Protein AF-A0A1G9ICM3-F1 (afdb_monomer)

InterPro domains:
  IPR007278 Domain of unknown function DUF397 [PF04149] (7-60)

Secondary structure (DSSP, 8-state):
---BPPPEE-GGG-SSTTS--EEEEEETTEEEEEETT-SSS--EEE--HHHHHHHHHHHHHH-

Solvent-accessible surface area (backbone atoms only — not comparable to full-atom values): 3798 Å² total; per-residue (Å²): 131,85,55,64,55,71,79,42,72,46,87,84,16,64,92,56,97,86,43,65,45,42,30,38,29,40,44,69,86,32,41,31,41,34,45,74,83,37,85,86,73,52,57,77,44,79,40,57,62,68,60,49,51,51,48,52,52,50,45,72,77,75,105

Radius of gyration: 12.42 Å; Cα contacts (8 Å, |Δi|>4): 87; chains: 1; bounding box: 30×17×34 Å

pLDDT: mean 85.97, std 11.56, range [56.5, 97.12]

Sequence (63 aa):
MSTTGPWRKSSRSGGNQNNSCVEVRLSDGAPQVSHSKLPEDRPIVTVGSATYTGLLAWVKDHG

Mean predicted aligned error: 5.34 Å

Foldseek 3Di:
DKDKDDKDWDPQQDDDPPGQGKIWIAINNWIWIWGPVPPPCIDTDTDHPVRVVVVVVVVVVPD

Organism: NCBI:txid380244

Structure (mmCIF, N/CA/C/O backbone):
data_AF-A0A1G9ICM3-F1
#
_entry.id   AF-A0A1G9ICM3-F1
#
loop_
_atom_site.group_PDB
_atom_site.id
_atom_site.type_symbol
_atom_site.label_atom_id
_atom_site.label_alt_id
_atom_site.label_comp_id
_atom_site.label_asym_id
_atom_site.label_entity_id
_atom_site.label_seq_id
_atom_site.pdbx_PDB_ins_code
_atom_site.Cartn_x
_atom_site.Cartn_y
_atom_site.Cartn_z
_atom_site.occupancy
_atom_site.B_iso_or_equiv
_atom_site.auth_seq_id
_atom_site.auth_comp_id
_atom_site.auth_asym_id
_atom_site.auth_atom_id
_atom_site.pdbx_PDB_model_num
ATOM 1 N N . MET A 1 1 ? -10.600 9.021 -14.955 1.00 58.31 1 MET A N 1
ATOM 2 C CA . MET A 1 1 ? -9.183 9.329 -14.669 1.00 58.31 1 MET A CA 1
ATOM 3 C C . MET A 1 1 ? -8.816 8.584 -13.404 1.00 58.31 1 MET A C 1
ATOM 5 O O . MET A 1 1 ? -9.527 8.752 -12.420 1.00 58.31 1 MET A O 1
ATOM 9 N N . SER A 1 2 ? -7.79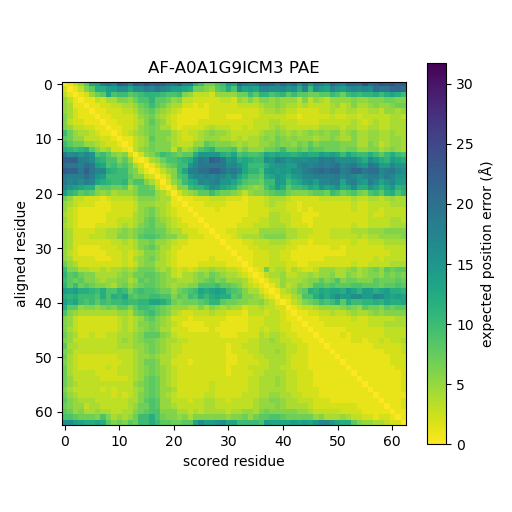0 7.737 -13.438 1.00 69.94 2 SER A N 1
ATOM 10 C CA . SER A 1 2 ? -7.327 7.048 -12.233 1.00 69.94 2 SER A CA 1
ATOM 11 C C . SER A 1 2 ? -6.735 8.051 -11.241 1.00 69.94 2 SER A C 1
ATOM 13 O O . SER A 1 2 ? -5.913 8.885 -11.620 1.00 69.94 2 SER A O 1
ATOM 15 N N . THR A 1 3 ? -7.165 8.002 -9.981 1.00 88.81 3 THR A N 1
ATOM 16 C CA . THR A 1 3 ? -6.655 8.874 -8.914 1.00 88.81 3 THR A CA 1
ATOM 17 C C . THR A 1 3 ? -5.596 8.111 -8.135 1.00 88.81 3 THR A C 1
ATOM 19 O O . THR A 1 3 ? -5.903 7.297 -7.263 1.00 88.81 3 THR A O 1
ATOM 22 N N . THR A 1 4 ? -4.332 8.366 -8.466 1.00 95.06 4 THR A N 1
ATOM 23 C CA . THR A 1 4 ? -3.183 7.798 -7.752 1.00 95.06 4 THR A CA 1
ATOM 24 C C . THR A 1 4 ? -2.517 8.876 -6.910 1.00 95.06 4 THR A C 1
ATOM 26 O O . THR A 1 4 ? -2.042 9.881 -7.433 1.00 95.06 4 THR A O 1
ATOM 29 N N . GLY A 1 5 ? -2.491 8.672 -5.596 1.00 94.00 5 GLY A N 1
ATOM 30 C CA . GLY A 1 5 ? -1.805 9.544 -4.652 1.00 94.00 5 GLY A CA 1
ATOM 31 C C . GLY A 1 5 ? -0.285 9.327 -4.632 1.00 94.00 5 GLY A C 1
ATOM 32 O O . GLY A 1 5 ? 0.214 8.309 -5.124 1.00 94.00 5 GLY A O 1
ATOM 33 N N . PRO A 1 6 ? 0.473 10.262 -4.034 1.00 93.25 6 PRO A N 1
ATOM 34 C CA . PRO A 1 6 ? 1.918 10.125 -3.887 1.00 93.25 6 PRO A CA 1
ATOM 35 C C . PRO A 1 6 ? 2.283 8.992 -2.915 1.00 93.25 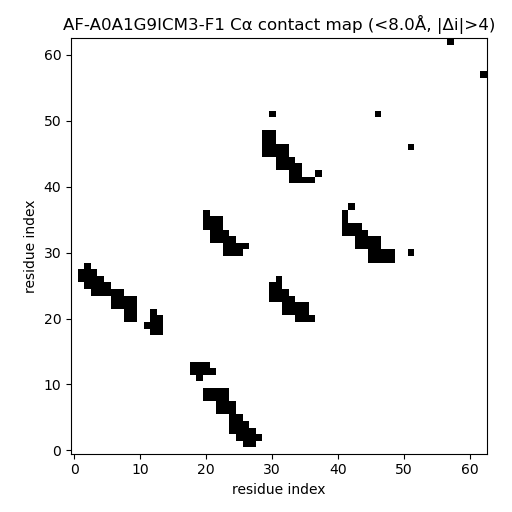6 PRO A C 1
ATOM 37 O O . PRO A 1 6 ? 1.523 8.669 -2.000 1.00 93.25 6 PRO A O 1
ATOM 40 N N . TRP A 1 7 ? 3.483 8.431 -3.078 1.00 92.19 7 TRP A N 1
ATOM 41 C CA . TRP A 1 7 ? 4.059 7.487 -2.120 1.00 92.19 7 TRP A CA 1
ATOM 42 C C . TRP A 1 7 ? 4.352 8.169 -0.776 1.00 92.19 7 TRP A C 1
ATOM 44 O O . TRP A 1 7 ? 4.876 9.281 -0.719 1.00 92.19 7 TRP A O 1
ATOM 54 N N . ARG A 1 8 ? 4.020 7.483 0.318 1.00 91.56 8 ARG A N 1
ATOM 55 C CA . ARG A 1 8 ? 4.302 7.876 1.701 1.00 91.56 8 ARG A CA 1
ATOM 56 C C . ARG A 1 8 ? 5.180 6.806 2.335 1.00 91.56 8 ARG A C 1
ATOM 58 O O . ARG A 1 8 ? 4.805 5.635 2.362 1.00 91.56 8 ARG A O 1
ATOM 65 N N . LYS A 1 9 ? 6.332 7.204 2.868 1.00 87.62 9 LYS A N 1
ATOM 66 C CA . LYS A 1 9 ? 7.216 6.302 3.608 1.00 87.62 9 LYS A CA 1
ATOM 67 C C . LYS A 1 9 ? 6.664 6.029 5.004 1.00 87.62 9 LYS A C 1
ATOM 69 O O . LYS A 1 9 ? 6.168 6.944 5.660 1.00 87.62 9 LYS A O 1
ATOM 74 N N . SER A 1 10 ? 6.756 4.780 5.455 1.00 84.81 10 SER A N 1
ATOM 75 C CA . SER A 1 10 ? 6.392 4.427 6.827 1.00 84.81 10 SER A CA 1
ATOM 76 C C . SER A 1 10 ? 7.339 5.096 7.828 1.00 84.81 10 SER A C 1
ATOM 78 O O . SER A 1 10 ? 8.554 5.113 7.633 1.00 84.81 10 SER A O 1
ATOM 80 N N . SER A 1 11 ? 6.807 5.590 8.949 1.00 80.81 11 SER A N 1
ATOM 81 C CA . SER A 1 11 ? 7.624 6.096 10.064 1.00 80.81 11 SER A CA 1
ATOM 82 C C . SER A 1 11 ? 8.487 5.003 10.705 1.00 80.81 11 SER A C 1
ATOM 84 O O . SER A 1 11 ? 9.512 5.301 11.313 1.00 80.81 11 SER A O 1
ATOM 86 N N . ARG A 1 12 ? 8.122 3.729 10.520 1.00 77.88 12 ARG A N 1
ATOM 87 C CA . ARG A 1 12 ? 8.896 2.562 10.972 1.00 77.88 12 ARG A CA 1
ATOM 88 C C . ARG A 1 12 ? 10.073 2.227 10.050 1.00 77.88 12 ARG A C 1
ATOM 90 O O . ARG A 1 12 ? 10.879 1.368 10.382 1.00 77.88 12 ARG A O 1
ATOM 97 N N . SER A 1 13 ? 10.200 2.899 8.903 1.00 75.62 13 SER A N 1
ATOM 98 C CA . SER A 1 13 ? 11.263 2.641 7.926 1.00 75.62 13 SER A CA 1
ATOM 99 C C . SER A 1 13 ? 12.616 3.267 8.259 1.00 75.62 13 SER A C 1
ATOM 101 O O . SER A 1 13 ? 13.533 3.040 7.481 1.00 75.62 13 SER A O 1
ATOM 103 N N . GLY A 1 14 ? 12.743 4.007 9.373 1.00 66.75 14 GLY A N 1
ATOM 104 C CA . GLY A 1 14 ? 13.972 4.595 9.937 1.00 66.75 14 GLY A CA 1
ATOM 105 C C . GLY A 1 14 ? 14.948 5.296 8.961 1.00 66.75 14 GLY A C 1
ATOM 106 O O . GLY A 1 14 ? 14.743 5.358 7.755 1.00 66.75 14 GLY A O 1
ATOM 107 N N . GLY A 1 15 ? 16.038 5.876 9.481 1.00 60.31 15 GLY A N 1
ATOM 108 C CA . GLY A 1 15 ? 16.990 6.671 8.675 1.00 60.31 15 GLY A CA 1
ATOM 109 C C . GLY A 1 15 ? 18.161 5.896 8.051 1.00 60.31 15 GLY A C 1
ATOM 110 O O . GLY A 1 15 ? 18.743 6.352 7.072 1.00 60.31 15 GLY A O 1
ATOM 111 N N . ASN A 1 16 ? 18.511 4.724 8.593 1.00 60.59 16 ASN A N 1
ATOM 112 C CA . ASN A 1 16 ? 19.699 3.972 8.177 1.00 60.59 16 ASN A CA 1
ATOM 113 C C . ASN A 1 16 ? 19.442 2.993 7.023 1.00 60.59 16 ASN A C 1
ATOM 115 O O . ASN A 1 16 ? 18.353 2.438 6.866 1.00 60.59 16 ASN A O 1
ATOM 119 N N . GLN A 1 17 ? 20.510 2.705 6.271 1.00 56.50 17 GLN A N 1
ATOM 120 C CA . GLN A 1 17 ? 20.528 1.813 5.104 1.00 56.50 17 GLN A CA 1
ATOM 121 C C . GLN A 1 17 ? 20.130 0.357 5.405 1.00 56.50 17 GLN A C 1
ATOM 123 O O . GLN A 1 17 ? 19.853 -0.383 4.469 1.00 56.50 17 GLN A O 1
ATOM 128 N N . ASN A 1 18 ? 19.987 -0.044 6.672 1.00 60.50 18 ASN A N 1
ATOM 129 C CA . ASN A 1 18 ? 19.540 -1.386 7.069 1.00 60.50 18 ASN A CA 1
ATOM 130 C C . ASN A 1 18 ? 18.041 -1.477 7.404 1.00 60.50 18 ASN A C 1
ATOM 132 O O . ASN A 1 18 ? 17.556 -2.556 7.722 1.00 60.50 18 ASN A O 1
ATOM 136 N N . ASN A 1 19 ? 17.284 -0.379 7.322 1.00 65.50 19 ASN A N 1
ATOM 137 C CA . ASN A 1 19 ? 15.869 -0.405 7.690 1.00 65.50 19 ASN A CA 1
ATOM 138 C C . ASN A 1 19 ? 14.948 -0.891 6.562 1.00 65.50 19 ASN A C 1
ATOM 140 O O . ASN A 1 19 ? 15.246 -0.744 5.371 1.00 65.50 19 ASN A O 1
ATOM 144 N N . SER A 1 20 ? 13.786 -1.418 6.949 1.00 66.62 20 SER A N 1
ATOM 145 C CA . SER A 1 20 ? 12.708 -1.842 6.054 1.00 66.62 20 SER A CA 1
ATOM 146 C C . SER A 1 20 ? 12.100 -0.635 5.337 1.00 66.62 20 SER A C 1
ATOM 148 O O . SER A 1 20 ? 11.236 0.046 5.881 1.00 66.62 20 SER A O 1
ATOM 150 N N . CYS A 1 21 ? 12.558 -0.329 4.120 1.00 81.75 21 CYS A N 1
ATOM 151 C CA . CYS A 1 21 ? 12.104 0.828 3.339 1.00 81.75 21 CYS A CA 1
ATOM 152 C C . CYS A 1 21 ? 10.761 0.567 2.645 1.00 81.75 21 CYS A C 1
ATOM 154 O O . CYS A 1 21 ? 10.709 0.321 1.439 1.00 81.75 21 CYS A O 1
ATOM 156 N N . VAL A 1 22 ? 9.686 0.571 3.426 1.00 89.19 22 VAL A N 1
ATOM 157 C CA . VAL A 1 22 ? 8.317 0.327 2.968 1.00 89.19 22 VAL A CA 1
ATOM 158 C C . VAL A 1 22 ? 7.623 1.662 2.712 1.00 89.19 22 VAL A C 1
ATOM 160 O O . VAL A 1 22 ? 7.656 2.573 3.544 1.00 89.19 22 VAL A O 1
ATOM 163 N N . GLU A 1 23 ? 6.967 1.766 1.564 1.00 91.75 23 GLU A N 1
ATOM 164 C CA . GLU A 1 23 ? 6.157 2.917 1.177 1.00 91.75 23 GLU A CA 1
ATOM 165 C C . GLU A 1 23 ? 4.756 2.470 0.766 1.00 91.75 23 GLU A C 1
ATOM 167 O O . GLU A 1 23 ? 4.566 1.372 0.237 1.00 91.75 23 GLU A O 1
ATOM 172 N N . VAL A 1 24 ? 3.777 3.342 0.992 1.00 94.25 24 VAL A N 1
ATOM 173 C CA . VAL A 1 24 ? 2.370 3.094 0.671 1.00 94.25 24 VAL A CA 1
ATOM 174 C C . VAL A 1 24 ? 1.795 4.264 -0.118 1.00 94.25 24 VAL A C 1
ATOM 176 O O . VAL A 1 24 ? 2.148 5.416 0.130 1.00 94.25 24 VA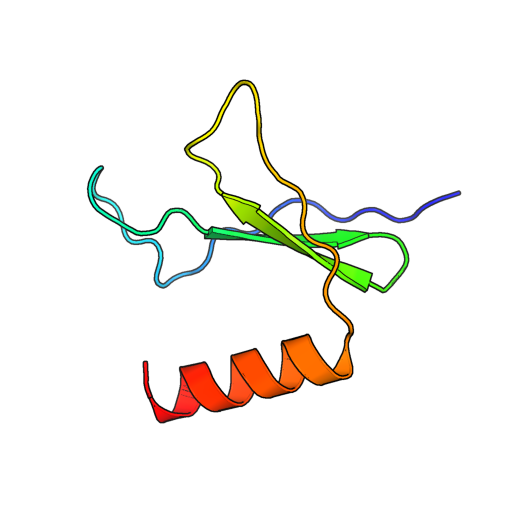L A O 1
ATOM 179 N N . ARG A 1 25 ? 0.890 3.989 -1.056 1.00 94.69 25 ARG A N 1
ATOM 180 C CA . ARG A 1 25 ? 0.028 4.995 -1.691 1.00 94.69 25 ARG A CA 1
ATOM 181 C C . ARG A 1 25 ? -1.406 4.488 -1.802 1.00 94.69 25 ARG A C 1
ATOM 183 O O . ARG A 1 25 ? -1.657 3.296 -1.647 1.00 94.69 25 ARG A O 1
ATOM 190 N N . LEU A 1 26 ? -2.330 5.385 -2.127 1.00 95.50 26 LEU A N 1
ATOM 191 C CA . LEU A 1 26 ? -3.656 5.016 -2.621 1.00 95.50 26 LEU A CA 1
ATOM 192 C C . LEU A 1 26 ? -3.663 5.120 -4.146 1.00 95.50 26 LEU A C 1
ATOM 194 O O . LEU A 1 26 ? -3.225 6.131 -4.689 1.00 95.50 26 LEU A O 1
ATOM 198 N N . SER A 1 27 ? -4.153 4.088 -4.821 1.00 95.50 27 SER A N 1
ATOM 199 C CA . SER A 1 27 ? -4.331 4.041 -6.272 1.00 95.50 27 SER A CA 1
ATOM 200 C C . SER A 1 27 ? -5.746 3.565 -6.550 1.00 95.50 27 SER A C 1
ATOM 202 O O . SER A 1 27 ? -6.082 2.437 -6.206 1.00 95.50 27 SER A O 1
ATOM 204 N N . ASP A 1 28 ? -6.585 4.429 -7.116 1.00 93.12 28 ASP A N 1
ATOM 205 C CA . ASP A 1 28 ? -7.981 4.106 -7.452 1.00 93.12 28 ASP A CA 1
ATOM 206 C C . ASP A 1 28 ? -8.781 3.542 -6.266 1.00 93.12 28 ASP A C 1
ATOM 208 O O . ASP A 1 28 ? -9.565 2.607 -6.389 1.00 93.12 28 ASP A O 1
ATOM 212 N N . GLY A 1 29 ? -8.552 4.114 -5.079 1.00 90.62 29 G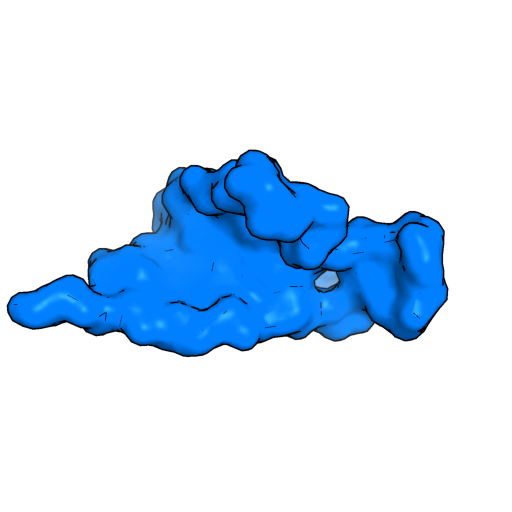LY A N 1
ATOM 213 C CA . GLY A 1 29 ? -9.211 3.706 -3.835 1.00 90.62 29 GLY A CA 1
ATOM 214 C C . GLY A 1 29 ? -8.620 2.457 -3.171 1.00 90.62 29 GLY A C 1
ATOM 215 O O . GLY A 1 29 ? -8.997 2.148 -2.041 1.00 90.62 29 GLY A O 1
ATOM 216 N N . ALA A 1 30 ? -7.664 1.779 -3.810 1.00 94.50 30 ALA A N 1
ATOM 217 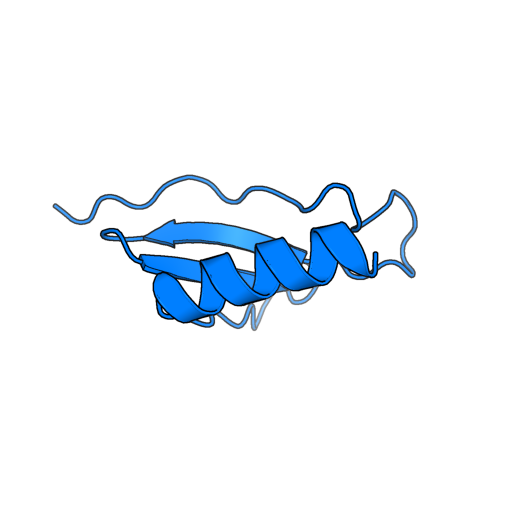C CA . ALA A 1 30 ? -6.973 0.627 -3.246 1.00 94.50 30 ALA A CA 1
ATOM 218 C C . ALA A 1 30 ? -5.600 1.018 -2.658 1.00 94.50 30 ALA A C 1
ATOM 220 O O . ALA A 1 30 ? -4.812 1.714 -3.314 1.00 94.50 30 ALA A O 1
ATOM 221 N N . PRO A 1 31 ? -5.269 0.569 -1.435 1.00 96.25 31 PRO A N 1
ATOM 222 C CA . PRO A 1 31 ? -3.916 0.655 -0.902 1.00 96.25 31 PRO A CA 1
ATOM 223 C C . PRO A 1 31 ? -2.920 -0.131 -1.759 1.00 96.25 31 PRO A C 1
ATOM 225 O O . PRO A 1 31 ? -3.142 -1.293 -2.097 1.00 96.25 31 PRO A O 1
ATOM 228 N N . GLN A 1 32 ? -1.786 0.489 -2.066 1.00 96.12 32 GLN A N 1
ATOM 229 C CA . GLN A 1 32 ? -0.650 -0.162 -2.706 1.00 96.12 32 GLN A CA 1
ATOM 230 C C . GLN A 1 32 ? 0.582 -0.041 -1.824 1.00 96.12 32 GLN A C 1
ATOM 232 O O . GLN A 1 32 ? 0.907 1.055 -1.373 1.00 96.12 32 GLN A O 1
ATOM 237 N N . VAL A 1 33 ? 1.274 -1.156 -1.609 1.00 93.94 33 VAL A N 1
ATOM 238 C CA . VAL A 1 33 ? 2.490 -1.252 -0.795 1.00 93.94 33 VAL A CA 1
ATOM 239 C C . VAL A 1 33 ? 3.666 -1.584 -1.698 1.00 93.94 33 VAL A C 1
ATOM 241 O O . VAL A 1 33 ? 3.539 -2.358 -2.648 1.00 93.94 33 VAL A O 1
ATOM 244 N N . SER A 1 34 ? 4.815 -0.979 -1.423 1.00 92.81 34 SER A N 1
ATOM 245 C CA . SER A 1 34 ? 6.006 -1.170 -2.235 1.00 92.81 34 SER A CA 1
ATOM 246 C C . SER A 1 34 ? 7.297 -0.968 -1.444 1.00 92.81 34 SER A C 1
ATOM 248 O O . SER A 1 34 ? 7.313 -0.291 -0.414 1.00 92.81 34 SER A O 1
ATOM 250 N N . HIS A 1 35 ? 8.390 -1.545 -1.943 1.00 87.50 35 HIS A N 1
ATOM 251 C CA . HIS A 1 35 ? 9.718 -1.425 -1.356 1.00 87.50 35 HIS A CA 1
ATOM 252 C C . HIS A 1 35 ? 10.561 -0.390 -2.108 1.00 87.50 35 HIS A C 1
ATOM 254 O O . HIS A 1 35 ? 10.904 -0.586 -3.270 1.00 87.50 35 HIS A O 1
ATOM 260 N N . SER A 1 36 ? 10.943 0.703 -1.446 1.00 83.38 36 SER A N 1
ATOM 261 C CA . SER A 1 36 ? 11.630 1.821 -2.110 1.00 83.38 36 SER A CA 1
ATOM 262 C C . SER A 1 36 ? 13.117 1.585 -2.399 1.00 83.38 36 SER A C 1
ATOM 264 O O . SER A 1 36 ? 13.756 2.462 -2.968 1.00 83.38 36 SER A O 1
ATOM 266 N N . LYS A 1 37 ? 13.697 0.458 -1.962 1.00 80.69 37 LYS A N 1
ATOM 267 C CA . LYS A 1 37 ? 15.108 0.105 -2.223 1.00 80.69 37 LYS A CA 1
ATOM 268 C C . LYS A 1 37 ? 15.303 -0.768 -3.460 1.00 80.69 37 LYS A C 1
ATOM 270 O O . LYS A 1 37 ? 16.434 -1.132 -3.753 1.00 80.69 37 LYS A O 1
ATOM 275 N N . LEU A 1 38 ? 14.229 -1.100 -4.169 1.00 80.50 38 LEU A N 1
ATOM 276 C CA . LEU A 1 38 ? 14.300 -1.782 -5.455 1.00 80.50 38 LEU A CA 1
ATOM 277 C C . LEU A 1 38 ? 14.022 -0.734 -6.540 1.00 80.50 38 LEU A C 1
ATOM 279 O O . LEU A 1 38 ? 12.857 -0.480 -6.829 1.00 80.50 38 LEU A O 1
ATOM 283 N N . PRO A 1 39 ? 15.054 -0.029 -7.045 1.00 70.81 39 PRO A N 1
ATOM 284 C CA . PRO A 1 39 ? 14.867 1.087 -7.969 1.00 70.81 39 PRO A CA 1
ATOM 285 C C . PRO A 1 39 ? 14.416 0.647 -9.367 1.00 70.81 39 PRO A C 1
ATOM 287 O O . PRO A 1 39 ? 13.678 1.384 -10.010 1.00 70.81 39 PRO A O 1
ATOM 290 N N . GLU A 1 40 ? 14.837 -0.535 -9.819 1.00 76.06 40 GLU A N 1
ATOM 291 C CA . GLU A 1 40 ? 14.570 -1.028 -11.1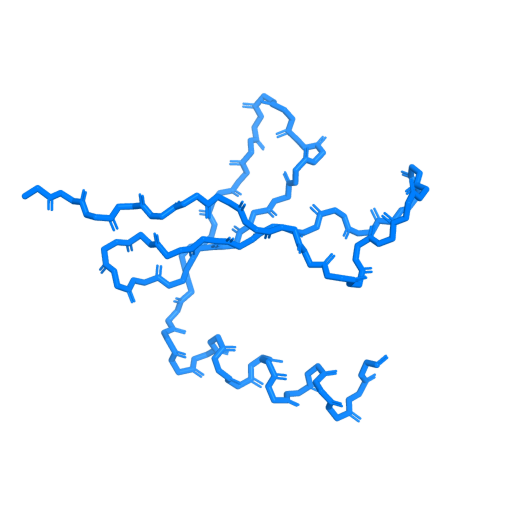78 1.00 76.06 40 GLU A CA 1
ATOM 292 C C . GLU A 1 40 ? 13.332 -1.935 -11.220 1.00 76.06 40 GLU A C 1
ATOM 294 O O . GLU A 1 40 ? 12.444 -1.723 -12.038 1.00 76.06 40 GLU A O 1
ATOM 299 N N . ASP A 1 41 ? 13.208 -2.847 -10.252 1.00 77.50 41 ASP A N 1
ATOM 300 C CA . ASP A 1 41 ? 12.051 -3.731 -10.077 1.00 77.50 41 ASP A CA 1
ATOM 301 C C . ASP A 1 41 ? 11.324 -3.393 -8.782 1.00 77.50 41 ASP A C 1
ATOM 303 O O . ASP A 1 41 ? 11.383 -4.127 -7.799 1.00 77.50 41 ASP A O 1
ATOM 307 N N . ARG A 1 42 ? 10.659 -2.239 -8.742 1.00 84.31 42 ARG A N 1
ATOM 308 C CA . ARG A 1 42 ? 9.878 -1.826 -7.575 1.00 84.31 42 ARG A CA 1
ATOM 309 C C . ARG A 1 42 ? 8.545 -2.596 -7.540 1.00 84.31 42 ARG A C 1
ATOM 311 O O . ARG A 1 42 ? 7.606 -2.164 -8.214 1.00 84.31 42 ARG A O 1
ATOM 318 N N . PRO A 1 43 ? 8.379 -3.684 -6.753 1.00 88.75 43 PRO A N 1
ATOM 319 C CA . PRO A 1 43 ? 7.124 -4.423 -6.747 1.00 88.75 43 PRO A CA 1
ATOM 320 C C . PRO A 1 43 ? 6.013 -3.543 -6.175 1.00 88.75 43 PRO A C 1
ATOM 322 O O . PRO A 1 43 ? 6.195 -2.878 -5.149 1.00 88.75 43 PRO A O 1
ATOM 325 N N . ILE A 1 44 ? 4.856 -3.544 -6.832 1.00 92.75 44 ILE A N 1
ATOM 326 C CA . ILE A 1 44 ? 3.652 -2.862 -6.358 1.00 92.75 44 ILE A CA 1
ATOM 327 C C . ILE A 1 44 ? 2.634 -3.932 -5.994 1.00 92.75 44 ILE A C 1
ATOM 329 O O . ILE A 1 44 ? 2.074 -4.598 -6.861 1.00 92.75 44 ILE A O 1
ATOM 333 N N . VAL A 1 45 ? 2.386 -4.083 -4.698 1.00 94.50 45 VAL A N 1
ATOM 334 C CA . VAL A 1 45 ? 1.381 -5.010 -4.182 1.00 94.50 45 VAL A CA 1
ATOM 335 C C . VAL A 1 45 ? 0.114 -4.223 -3.899 1.00 94.50 45 VAL A C 1
ATOM 337 O O . VAL A 1 45 ? 0.112 -3.344 -3.039 1.00 94.50 45 VAL A O 1
ATOM 340 N N . THR A 1 46 ? -0.966 -4.533 -4.614 1.00 96.50 46 THR A N 1
ATOM 341 C CA . THR A 1 46 ? -2.294 -3.996 -4.289 1.00 96.50 46 THR A CA 1
ATOM 342 C C . THR A 1 46 ? -2.889 -4.822 -3.157 1.00 96.50 46 THR A C 1
ATOM 344 O O . THR A 1 46 ? -2.965 -6.045 -3.249 1.00 96.50 46 THR A O 1
ATOM 347 N N . VAL A 1 47 ? -3.294 -4.157 -2.080 1.00 96.50 47 VAL A N 1
ATOM 348 C CA . VAL A 1 47 ? -3.821 -4.788 -0.869 1.00 96.50 47 VAL A CA 1
ATOM 349 C C . VAL A 1 47 ? -5.287 -4.405 -0.725 1.00 96.50 47 VAL A C 1
ATOM 351 O O . VAL A 1 47 ? -5.643 -3.240 -0.884 1.00 96.50 47 VAL A O 1
ATOM 354 N N . GLY A 1 48 ? -6.154 -5.367 -0.406 1.00 96.44 48 GLY A N 1
ATOM 355 C CA . GLY A 1 48 ? -7.557 -5.071 -0.118 1.00 96.44 48 GLY A CA 1
ATOM 356 C C . GLY A 1 48 ? -7.690 -4.141 1.092 1.00 96.44 48 GLY A C 1
ATOM 357 O O . GLY A 1 48 ? -6.981 -4.306 2.084 1.00 96.44 48 GLY A O 1
ATOM 358 N N . SER A 1 49 ? -8.615 -3.180 1.043 1.00 94.75 49 SER A N 1
ATOM 359 C CA . SER A 1 49 ? -8.750 -2.157 2.091 1.00 94.75 49 SER A CA 1
ATOM 360 C C . SER A 1 49 ? -8.999 -2.744 3.486 1.00 94.75 49 SER A C 1
ATOM 362 O O . SER A 1 49 ? -8.429 -2.260 4.459 1.00 94.75 49 SER A O 1
ATOM 364 N N . ALA A 1 50 ? -9.783 -3.824 3.594 1.00 95.94 50 ALA A N 1
ATOM 365 C CA . ALA A 1 50 ? -10.004 -4.523 4.864 1.00 95.94 50 ALA A CA 1
ATOM 366 C C . ALA A 1 50 ? -8.712 -5.161 5.406 1.00 95.94 50 ALA A C 1
ATOM 368 O O . ALA A 1 50 ? -8.378 -4.986 6.576 1.00 95.94 50 ALA A O 1
ATOM 369 N N . THR A 1 51 ? -7.945 -5.833 4.542 1.00 97.12 51 THR A N 1
ATOM 370 C CA . THR A 1 51 ? -6.646 -6.428 4.891 1.00 97.12 51 THR A CA 1
ATOM 371 C C . THR A 1 51 ? -5.642 -5.363 5.312 1.00 97.12 51 THR A C 1
ATOM 373 O O . THR A 1 51 ? -4.943 -5.537 6.306 1.00 97.12 51 THR A O 1
ATOM 376 N N . TYR A 1 52 ? -5.591 -4.240 4.595 1.00 95.12 52 TYR A N 1
ATOM 377 C CA . TYR A 1 52 ? -4.696 -3.137 4.921 1.00 95.12 52 TYR A CA 1
ATOM 378 C C . TYR A 1 52 ? -5.038 -2.516 6.282 1.00 95.12 52 TYR A C 1
ATOM 380 O O . TYR A 1 52 ? -4.149 -2.313 7.104 1.00 95.12 52 TYR A O 1
ATOM 388 N N . THR A 1 53 ? -6.320 -2.292 6.576 1.00 95.62 53 THR A N 1
ATOM 389 C CA . THR A 1 53 ? -6.756 -1.803 7.894 1.00 95.62 53 THR A CA 1
ATOM 390 C C . THR A 1 53 ? -6.438 -2.802 9.008 1.00 95.62 53 THR A C 1
ATOM 392 O O . THR A 1 53 ? -5.952 -2.396 10.062 1.00 95.62 53 THR A O 1
ATOM 395 N N . GLY A 1 54 ? -6.642 -4.103 8.774 1.00 96.94 54 GLY A N 1
ATOM 396 C CA . GLY A 1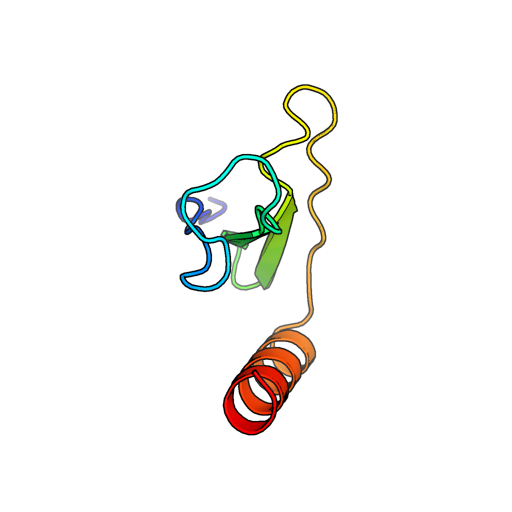 54 ? -6.264 -5.156 9.722 1.00 96.94 54 GLY A CA 1
ATOM 397 C C . GLY A 1 54 ? -4.759 -5.185 10.001 1.00 96.94 54 GLY A C 1
ATOM 398 O O . GLY A 1 54 ? -4.348 -5.263 11.156 1.00 96.94 54 GLY A O 1
ATOM 399 N N . LEU A 1 55 ? -3.933 -5.028 8.961 1.00 92.81 55 LEU A N 1
ATOM 400 C CA . LEU A 1 55 ? -2.484 -4.888 9.102 1.00 92.81 55 LEU A CA 1
ATOM 401 C C . LEU A 1 55 ? -2.119 -3.665 9.951 1.00 92.81 55 LEU A C 1
ATOM 403 O O . LEU A 1 55 ? -1.300 -3.780 10.857 1.0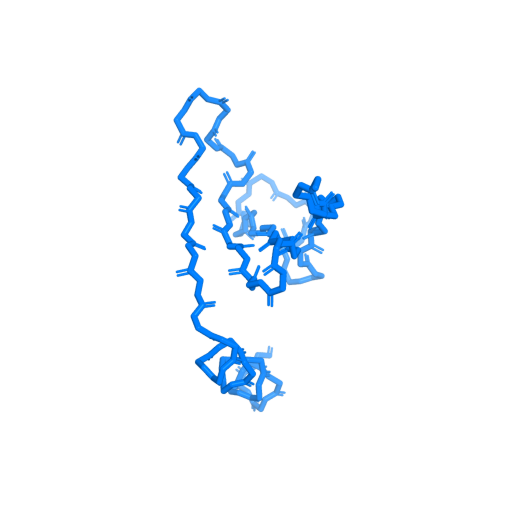0 92.81 55 LEU A O 1
ATOM 407 N N . LEU A 1 56 ? -2.719 -2.500 9.683 1.00 92.38 56 LEU A N 1
ATOM 408 C CA . LEU A 1 56 ? -2.450 -1.285 10.457 1.00 92.38 56 LEU A CA 1
ATOM 409 C C . LEU A 1 56 ? -2.837 -1.438 11.931 1.00 92.38 56 LEU A C 1
AT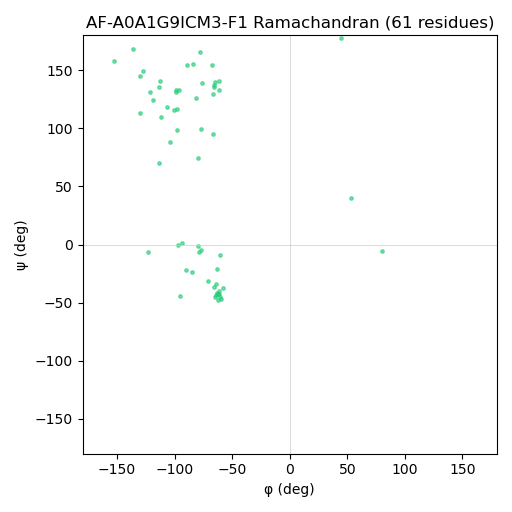OM 411 O O . LEU A 1 56 ? -2.091 -0.980 12.795 1.00 92.38 56 LEU A O 1
ATOM 415 N N . ALA A 1 57 ? -3.967 -2.088 12.220 1.00 95.88 57 ALA A N 1
ATOM 416 C CA . ALA A 1 57 ? -4.380 -2.389 13.587 1.00 95.88 57 ALA A CA 1
ATOM 417 C C . ALA A 1 57 ? -3.370 -3.317 14.278 1.00 95.88 57 ALA A C 1
ATOM 419 O O . ALA A 1 57 ? -2.884 -2.999 15.358 1.00 95.88 57 ALA A O 1
ATOM 420 N N . TRP A 1 58 ? -2.962 -4.400 13.612 1.00 95.06 58 TRP A N 1
ATOM 421 C CA . TRP A 1 58 ? -1.972 -5.327 14.158 1.00 95.06 58 TRP A CA 1
ATOM 422 C C . TRP A 1 58 ? -0.620 -4.650 14.429 1.00 95.06 58 TRP A C 1
ATOM 424 O O . TRP A 1 58 ? -0.065 -4.812 15.513 1.00 95.06 58 TRP A O 1
ATOM 434 N N . VAL A 1 59 ? -0.118 -3.840 13.487 1.00 90.12 59 VAL A N 1
ATOM 435 C CA . VAL A 1 59 ? 1.138 -3.081 13.647 1.00 90.12 59 VAL A CA 1
ATOM 436 C C . VAL A 1 59 ? 1.038 -2.056 14.775 1.00 90.12 59 VAL A C 1
ATOM 438 O O . VAL A 1 59 ? 2.033 -1.798 15.441 1.00 90.12 59 VAL A O 1
ATOM 441 N N . LYS A 1 60 ? -0.133 -1.452 15.000 1.00 88.69 60 LYS A N 1
ATOM 442 C CA . LYS A 1 60 ? -0.333 -0.522 16.117 1.00 88.69 60 LYS A CA 1
ATOM 443 C C . LYS A 1 60 ? -0.211 -1.223 17.473 1.00 88.69 60 LYS A C 1
ATOM 445 O O . LYS A 1 60 ? 0.332 -0.623 18.394 1.00 88.69 60 LYS A O 1
ATOM 450 N N . ASP A 1 61 ? -0.688 -2.460 17.567 1.00 94.25 61 ASP A N 1
ATOM 451 C CA . ASP A 1 61 ? -0.691 -3.229 18.815 1.00 94.25 61 ASP A CA 1
ATOM 452 C C . ASP A 1 61 ? 0.634 -3.975 19.072 1.00 94.25 61 ASP A C 1
ATOM 454 O O . ASP A 1 61 ? 0.951 -4.268 20.222 1.00 94.25 61 ASP A O 1
ATOM 458 N N . HIS A 1 62 ? 1.418 -4.274 18.025 1.00 86.25 62 HIS A N 1
ATOM 459 C CA . HIS A 1 62 ? 2.615 -5.133 18.113 1.00 86.25 62 HIS A CA 1
ATOM 460 C C . HIS A 1 62 ? 3.923 -4.487 17.629 1.00 86.25 62 HIS A C 1
ATOM 462 O O . HIS A 1 62 ? 4.978 -5.115 17.724 1.00 86.25 62 HIS A O 1
ATOM 468 N N . GLY A 1 63 ? 3.873 -3.285 17.055 1.00 72.12 63 GLY A N 1
ATOM 469 C CA . GLY A 1 63 ? 5.042 -2.566 16.535 1.00 72.12 63 GLY A CA 1
ATOM 470 C C . GLY A 1 63 ? 5.543 -1.501 17.487 1.00 72.12 63 GLY A C 1
ATOM 471 O O . GLY A 1 63 ? 6.771 -1.277 17.508 1.00 72.12 63 GLY A O 1
#